Protein AF-A0A1Y3XAS4-F1 (afdb_monomer_lite)

Structure (mmCIF, N/CA/C/O backbone):
data_AF-A0A1Y3XAS4-F1
#
_entry.id   AF-A0A1Y3XAS4-F1
#
loop_
_atom_site.group_PDB
_atom_site.id
_atom_site.type_symbol
_atom_site.label_atom_id
_atom_site.label_alt_id
_atom_site.label_comp_id
_atom_site.label_asym_id
_atom_site.label_entity_id
_atom_site.label_seq_id
_atom_site.pdbx_PDB_ins_code
_atom_site.Cartn_x
_atom_site.Cartn_y
_atom_site.Cartn_z
_atom_site.occupancy
_atom_site.B_iso_or_equiv
_atom_site.auth_seq_id
_atom_site.auth_comp_id
_atom_site.auth_asym_id
_atom_site.auth_atom_id
_atom_site.pdbx_PDB_model_num
ATOM 1 N N . MET A 1 1 ? 5.841 -13.595 8.711 1.00 41.09 1 MET A N 1
ATOM 2 C CA . MET A 1 1 ? 5.255 -12.708 9.741 1.00 41.09 1 MET A CA 1
ATOM 3 C C . MET A 1 1 ? 5.744 -11.306 9.436 1.00 41.09 1 MET A C 1
ATOM 5 O O . MET A 1 1 ? 6.949 -11.095 9.417 1.00 41.09 1 MET 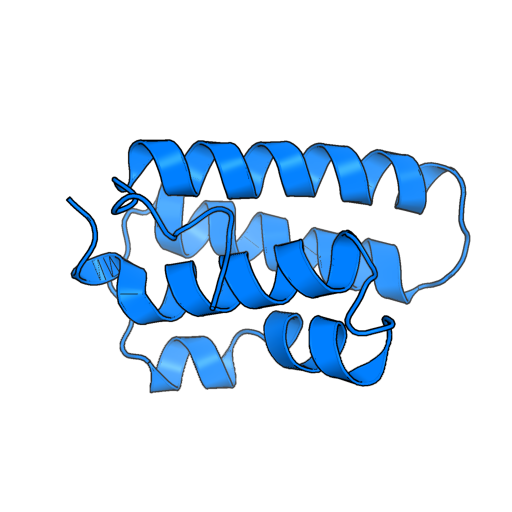A O 1
ATOM 9 N N . TYR A 1 2 ? 4.818 -10.422 9.084 1.00 52.34 2 TYR A N 1
ATOM 10 C CA . TYR A 1 2 ? 5.043 -9.073 8.567 1.00 52.34 2 TYR A CA 1
ATOM 11 C C . TYR A 1 2 ? 5.844 -8.199 9.548 1.00 52.34 2 TYR A C 1
ATOM 13 O O . TYR A 1 2 ? 5.327 -7.793 10.588 1.00 52.34 2 TYR A O 1
ATOM 21 N N . LYS A 1 3 ? 7.135 -7.966 9.262 1.00 56.12 3 LYS A N 1
ATOM 22 C CA . LYS A 1 3 ? 8.090 -7.344 10.204 1.00 56.12 3 LYS A CA 1
ATOM 23 C C . LYS A 1 3 ? 7.781 -5.877 10.505 1.00 56.12 3 LYS A C 1
ATOM 25 O O . LYS A 1 3 ? 8.068 -5.430 11.609 1.00 56.12 3 LYS A O 1
ATOM 30 N N . ARG A 1 4 ? 7.179 -5.123 9.574 1.00 57.78 4 ARG A N 1
ATOM 31 C CA . ARG A 1 4 ? 6.804 -3.715 9.831 1.00 57.78 4 ARG A CA 1
ATOM 32 C C . ARG A 1 4 ? 5.528 -3.592 10.668 1.00 57.78 4 ARG A C 1
ATOM 34 O O . ARG A 1 4 ? 5.256 -2.524 11.206 1.00 57.78 4 ARG A O 1
ATOM 41 N N . PHE A 1 5 ? 4.790 -4.694 10.817 1.00 55.25 5 PHE A N 1
ATOM 42 C CA . PHE A 1 5 ? 3.548 -4.784 11.584 1.00 55.25 5 PHE A CA 1
ATOM 43 C C . PHE A 1 5 ? 3.625 -5.709 12.803 1.00 55.25 5 PHE A C 1
ATOM 45 O O . PHE A 1 5 ? 2.614 -5.928 13.469 1.00 55.25 5 PHE A O 1
ATOM 52 N N . SER A 1 6 ? 4.810 -6.233 13.142 1.00 53.78 6 SER A N 1
ATOM 53 C CA . SER A 1 6 ? 4.991 -7.085 14.325 1.00 53.78 6 SER A CA 1
ATOM 54 C C . SER A 1 6 ? 4.796 -6.338 15.650 1.00 53.78 6 SER A C 1
ATOM 56 O O . SER A 1 6 ? 4.560 -6.969 16.677 1.00 53.78 6 SER A O 1
ATOM 58 N N . GLU A 1 7 ? 4.839 -5.006 15.630 1.00 55.47 7 GLU A N 1
ATOM 59 C CA . GLU A 1 7 ? 4.381 -4.136 16.712 1.00 55.47 7 GLU A CA 1
ATOM 60 C C . GLU A 1 7 ? 3.047 -3.516 16.271 1.00 55.47 7 GLU A C 1
ATOM 62 O O . GLU A 1 7 ? 2.999 -2.851 15.240 1.00 55.47 7 GLU A O 1
ATOM 67 N N . MET A 1 8 ? 1.952 -3.796 16.990 1.00 55.91 8 MET A N 1
ATOM 68 C CA . MET A 1 8 ? 0.574 -3.466 16.578 1.00 55.91 8 MET A CA 1
ATOM 69 C C . MET A 1 8 ? 0.455 -2.066 15.943 1.00 55.91 8 MET A C 1
ATOM 71 O O . MET A 1 8 ? 0.629 -1.065 16.646 1.00 55.91 8 MET A O 1
ATOM 75 N N . PRO A 1 9 ? 0.116 -1.963 14.649 1.00 71.69 9 PRO A N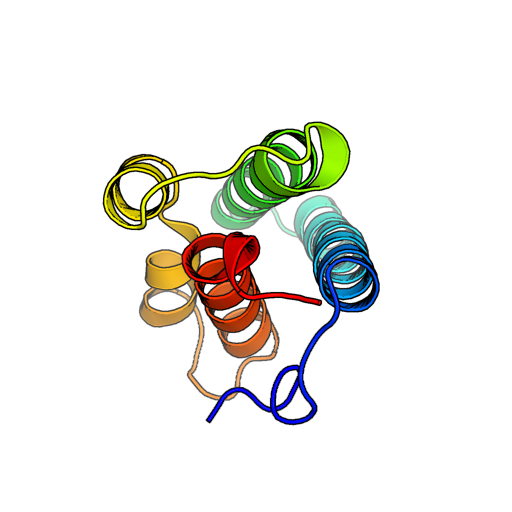 1
ATOM 76 C CA . PRO A 1 9 ? 0.031 -0.673 13.994 1.00 71.69 9 PRO A CA 1
ATOM 77 C C . PRO A 1 9 ? -1.215 0.089 14.439 1.00 71.69 9 PRO A C 1
ATOM 79 O O . PRO A 1 9 ? -2.326 -0.435 14.464 1.00 71.69 9 PRO A O 1
ATOM 82 N N . THR A 1 10 ? -1.033 1.360 14.772 1.00 88.50 10 THR A N 1
ATOM 83 C CA . THR A 1 10 ? -2.149 2.304 14.827 1.00 88.50 10 THR A CA 1
ATOM 84 C C . THR A 1 10 ? -2.517 2.710 13.403 1.00 88.50 10 THR A C 1
ATOM 86 O O . THR A 1 10 ? -1.709 2.584 12.475 1.00 88.50 10 THR A O 1
ATOM 89 N N . LYS A 1 11 ? -3.700 3.293 13.204 1.00 92.31 11 LYS A N 1
ATOM 90 C CA . LYS A 1 11 ? -4.045 3.924 11.917 1.00 92.31 11 LYS A CA 1
ATOM 91 C C . LYS A 1 11 ? -3.006 4.968 11.493 1.00 92.31 11 LYS A C 1
ATOM 93 O O . LYS A 1 11 ? -2.761 5.156 10.301 1.00 92.31 11 LYS A O 1
ATOM 98 N N . PHE A 1 12 ? -2.363 5.617 12.467 1.00 91.19 12 PHE A N 1
ATOM 99 C CA . PHE A 1 12 ? -1.272 6.554 12.228 1.00 91.19 12 PHE A CA 1
ATOM 100 C C . PHE A 1 12 ? -0.025 5.865 11.664 1.00 91.19 12 PHE A C 1
ATOM 102 O O . PHE A 1 12 ? 0.486 6.309 10.637 1.00 91.19 12 PHE A O 1
ATOM 109 N N . THR A 1 13 ? 0.461 4.784 12.284 1.00 90.62 13 THR A N 1
ATOM 110 C CA . THR A 1 13 ? 1.662 4.092 11.782 1.00 90.62 13 THR A CA 1
ATOM 111 C C . THR A 1 13 ? 1.402 3.448 10.425 1.00 90.62 13 THR A C 1
ATOM 113 O O . THR A 1 13 ? 2.240 3.569 9.535 1.00 90.62 13 THR A O 1
ATOM 116 N N . TYR A 1 14 ? 0.211 2.881 10.212 1.00 92.88 14 TYR A N 1
ATOM 117 C CA . TYR A 1 14 ? -0.214 2.401 8.896 1.00 92.88 14 TYR A CA 1
ATOM 118 C C . TYR A 1 14 ? -0.178 3.516 7.836 1.00 92.88 14 TYR A C 1
ATOM 120 O O . TYR A 1 14 ? 0.383 3.334 6.757 1.00 92.88 14 TYR A O 1
ATOM 128 N N . SER A 1 15 ? -0.690 4.710 8.164 1.00 94.50 15 SER A N 1
ATOM 129 C CA . SER A 1 15 ? -0.636 5.874 7.269 1.00 94.50 15 SER A CA 1
ATOM 130 C C . SER A 1 15 ? 0.793 6.257 6.874 1.00 94.50 15 SER A C 1
ATOM 132 O O . SER A 1 15 ? 1.034 6.564 5.706 1.00 94.50 15 SER A O 1
ATOM 134 N N . GLN A 1 16 ? 1.744 6.218 7.815 1.00 93.50 16 GLN A N 1
ATOM 135 C CA . GLN A 1 16 ? 3.152 6.508 7.521 1.00 93.50 16 GLN A CA 1
ATOM 136 C C . GLN A 1 16 ? 3.758 5.452 6.593 1.00 93.50 16 GLN A C 1
ATOM 138 O O . GLN A 1 16 ? 4.336 5.810 5.574 1.00 93.50 16 GLN A O 1
ATOM 143 N N . VAL A 1 17 ? 3.529 4.162 6.859 1.00 93.19 17 VAL A N 1
ATOM 144 C CA . VAL A 1 17 ? 4.028 3.071 6.003 1.00 93.19 17 VAL A CA 1
ATOM 145 C C . VAL A 1 17 ? 3.528 3.209 4.562 1.00 93.19 17 VAL A C 1
ATOM 147 O O . VAL A 1 17 ? 4.309 3.051 3.618 1.00 93.19 17 VAL A O 1
ATOM 150 N N . VAL A 1 18 ? 2.248 3.549 4.371 1.00 96.12 18 VAL A N 1
ATOM 151 C CA . VAL A 1 18 ? 1.686 3.768 3.030 1.00 96.12 18 VAL A CA 1
ATOM 152 C C . VAL A 1 18 ? 2.322 4.991 2.358 1.00 96.12 18 VAL A C 1
ATOM 154 O O . VAL A 1 18 ? 2.719 4.898 1.199 1.00 96.12 18 VAL A O 1
ATOM 157 N N . LYS A 1 19 ? 2.489 6.118 3.065 1.00 96.81 19 LYS A N 1
ATOM 158 C CA . LYS A 1 19 ? 3.145 7.329 2.523 1.00 96.81 19 LYS A CA 1
ATOM 159 C C . LYS A 1 19 ? 4.600 7.095 2.128 1.00 96.81 19 LYS A C 1
ATOM 161 O O . LYS A 1 19 ? 5.017 7.508 1.044 1.00 96.81 19 LYS A O 1
ATOM 166 N N . ASP A 1 20 ? 5.353 6.425 2.990 1.00 96.12 20 ASP A N 1
ATOM 167 C CA . ASP A 1 20 ? 6.757 6.110 2.747 1.00 96.12 20 ASP A CA 1
ATOM 168 C C . ASP A 1 20 ? 6.883 5.199 1.526 1.00 96.12 20 ASP A C 1
ATOM 170 O O . ASP A 1 20 ? 7.742 5.404 0.672 1.00 96.12 20 ASP A O 1
ATOM 174 N N . THR A 1 21 ? 5.976 4.230 1.390 1.00 96.44 21 THR A N 1
ATOM 175 C CA . THR A 1 21 ? 5.954 3.325 0.236 1.00 96.44 21 THR A CA 1
ATOM 176 C C . THR A 1 21 ? 5.528 4.036 -1.049 1.00 96.44 21 THR A C 1
ATOM 178 O O . THR A 1 21 ? 6.117 3.781 -2.093 1.00 96.44 21 THR A O 1
ATOM 181 N N . ILE A 1 22 ? 4.580 4.980 -0.997 1.00 98.31 22 ILE A N 1
ATOM 182 C CA . ILE A 1 22 ? 4.244 5.839 -2.148 1.00 98.31 22 ILE A CA 1
ATOM 183 C C . ILE A 1 22 ? 5.478 6.606 -2.625 1.00 98.31 22 ILE A C 1
ATOM 185 O O . ILE A 1 22 ? 5.717 6.682 -3.828 1.00 98.31 22 ILE A O 1
ATOM 189 N N . THR A 1 23 ? 6.251 7.173 -1.698 1.00 97.69 23 THR A N 1
ATOM 190 C CA . THR A 1 23 ? 7.468 7.927 -2.029 1.00 97.69 23 THR A CA 1
ATOM 191 C C . THR A 1 23 ? 8.509 7.013 -2.668 1.00 97.69 23 THR A C 1
ATOM 193 O O . THR A 1 23 ? 8.975 7.303 -3.765 1.00 97.69 23 THR A O 1
ATOM 196 N N . TYR A 1 24 ? 8.772 5.863 -2.046 1.00 95.88 24 TYR A N 1
ATOM 197 C CA . TYR A 1 24 ? 9.706 4.858 -2.551 1.00 95.88 24 TYR A CA 1
ATOM 198 C C . TYR A 1 24 ? 9.343 4.368 -3.963 1.00 95.88 24 TYR A C 1
ATOM 200 O O . TYR A 1 24 ? 10.171 4.381 -4.869 1.00 95.88 24 TYR A O 1
ATOM 208 N N . VAL A 1 25 ? 8.083 3.976 -4.187 1.00 97.00 25 VAL A N 1
ATOM 209 C CA . VAL A 1 25 ? 7.634 3.477 -5.499 1.00 97.00 25 VAL A CA 1
ATOM 210 C C . VAL A 1 25 ? 7.640 4.587 -6.544 1.00 97.00 25 VAL A C 1
ATOM 212 O O . VAL A 1 25 ? 7.917 4.319 -7.710 1.00 97.00 25 VAL A O 1
ATOM 215 N N . LYS A 1 26 ? 7.366 5.836 -6.153 1.00 97.50 26 LYS A N 1
ATOM 216 C CA . LYS A 1 26 ? 7.457 6.976 -7.067 1.00 97.50 26 LYS A CA 1
ATOM 217 C C . LYS A 1 26 ? 8.889 7.180 -7.565 1.00 97.50 26 LYS A C 1
ATOM 219 O O . LYS A 1 26 ? 9.072 7.325 -8.764 1.00 97.50 26 LYS A O 1
ATOM 224 N N . GLU A 1 27 ? 9.884 7.144 -6.682 1.00 96.38 27 GLU A N 1
ATOM 225 C CA . GLU A 1 27 ? 11.295 7.292 -7.071 1.00 96.38 27 GLU A CA 1
ATOM 226 C C . GLU A 1 27 ? 11.739 6.199 -8.057 1.00 96.38 27 GLU A C 1
ATOM 228 O O . GLU A 1 27 ? 12.435 6.480 -9.036 1.00 96.38 27 GLU A O 1
ATOM 233 N N . ILE A 1 28 ? 11.278 4.961 -7.852 1.00 95.56 28 ILE A N 1
ATOM 234 C CA . ILE A 1 28 ? 11.529 3.865 -8.796 1.00 95.56 28 ILE A CA 1
ATOM 235 C C . ILE A 1 28 ? 10.792 4.108 -10.113 1.00 95.56 28 ILE A C 1
ATOM 237 O O . ILE A 1 28 ? 11.399 4.024 -11.174 1.00 95.56 28 ILE A O 1
ATOM 241 N N . SER A 1 29 ? 9.506 4.457 -10.060 1.00 95.50 29 SER A N 1
ATOM 242 C CA . SER A 1 29 ? 8.693 4.716 -11.252 1.00 95.50 29 SER A CA 1
ATOM 243 C C . SER A 1 29 ? 9.216 5.881 -12.096 1.00 95.50 29 SER A C 1
ATOM 245 O O . SER A 1 29 ? 8.991 5.886 -13.300 1.00 95.50 29 SER A O 1
ATOM 247 N N . ASP A 1 30 ? 9.877 6.868 -11.488 1.00 94.19 30 ASP A N 1
ATOM 248 C CA . ASP A 1 30 ? 10.464 8.013 -12.193 1.00 94.19 30 ASP A CA 1
ATOM 249 C C . ASP A 1 30 ? 11.761 7.630 -12.944 1.00 94.19 30 ASP A C 1
ATOM 251 O O . ASP A 1 30 ? 12.218 8.375 -13.812 1.00 94.19 30 ASP A O 1
ATOM 255 N N . SER A 1 31 ? 12.367 6.482 -12.617 1.00 93.94 31 SER A N 1
ATOM 256 C CA . SER A 1 31 ? 13.644 6.008 -13.176 1.00 93.94 31 SER A CA 1
ATOM 257 C C . SER A 1 31 ? 13.566 4.642 -13.872 1.00 93.94 31 SER A C 1
ATOM 259 O O . SER A 1 31 ? 14.572 4.169 -14.405 1.00 93.94 31 SER A O 1
ATOM 261 N N . ASN A 1 32 ? 12.387 4.018 -13.892 1.00 92.12 32 ASN A N 1
ATOM 262 C CA . ASN A 1 32 ? 12.136 2.702 -14.464 1.00 92.12 32 ASN A CA 1
ATOM 263 C C . ASN A 1 32 ? 10.853 2.723 -15.311 1.00 92.12 32 ASN A C 1
ATOM 265 O O . ASN A 1 32 ? 9.783 3.067 -14.813 1.00 92.12 32 ASN A O 1
ATOM 269 N N . ASP A 1 33 ? 10.970 2.313 -16.576 1.00 92.81 33 ASP A N 1
ATOM 270 C CA . ASP A 1 33 ? 9.871 2.314 -17.549 1.00 92.81 33 ASP A CA 1
ATOM 271 C C . ASP A 1 33 ? 8.926 1.100 -17.427 1.00 92.81 33 ASP A C 1
ATOM 273 O O . ASP A 1 33 ? 7.986 0.970 -18.217 1.00 92.81 33 ASP A O 1
ATOM 277 N N . ASP A 1 34 ? 9.147 0.191 -16.469 1.00 95.38 34 ASP A N 1
ATOM 278 C CA . ASP A 1 34 ? 8.244 -0.938 -16.248 1.00 95.38 34 ASP A CA 1
ATOM 279 C C . ASP A 1 34 ? 6.855 -0.431 -15.797 1.00 95.38 34 ASP A C 1
ATOM 281 O O . ASP A 1 34 ? 6.730 0.211 -14.743 1.00 95.38 34 ASP A O 1
ATOM 285 N N . PRO A 1 35 ? 5.781 -0.726 -16.559 1.00 94.75 35 PRO A N 1
ATOM 286 C CA . PRO A 1 35 ? 4.431 -0.252 -16.261 1.00 94.75 35 PRO A CA 1
ATOM 287 C C . PRO A 1 35 ? 3.876 -0.765 -14.925 1.00 94.75 35 PRO A C 1
ATOM 289 O O . PRO A 1 35 ? 2.874 -0.225 -14.440 1.00 94.75 35 PRO A O 1
ATOM 292 N N . ILE A 1 36 ? 4.508 -1.767 -14.303 1.00 95.88 36 ILE A N 1
ATOM 293 C CA . ILE A 1 36 ? 4.106 -2.253 -12.986 1.00 95.88 36 ILE A CA 1
ATOM 294 C C . ILE A 1 36 ? 4.231 -1.166 -11.910 1.00 95.88 36 ILE A C 1
ATOM 296 O O . ILE A 1 36 ? 3.354 -1.069 -11.052 1.00 95.88 36 ILE A O 1
ATOM 300 N N . TYR A 1 37 ? 5.248 -0.296 -11.965 1.00 96.75 37 TYR A N 1
ATOM 301 C CA . TYR A 1 37 ? 5.471 0.711 -10.921 1.00 96.75 37 TYR A CA 1
ATOM 302 C C . TYR A 1 37 ? 4.419 1.829 -10.929 1.00 96.75 37 TYR A C 1
ATOM 304 O O . TYR A 1 37 ? 3.847 2.092 -9.865 1.00 96.75 37 TYR A O 1
ATOM 312 N N . PRO A 1 38 ? 4.055 2.438 -12.078 1.00 97.12 38 PRO A N 1
ATOM 313 C CA . PRO A 1 38 ? 2.907 3.340 -12.146 1.00 97.12 38 PRO A CA 1
ATOM 314 C C . PRO A 1 38 ? 1.601 2.693 -11.666 1.00 97.12 38 PRO A C 1
ATOM 316 O O . PRO A 1 38 ? 0.787 3.347 -11.010 1.00 97.12 38 PRO A O 1
ATOM 319 N N . TYR A 1 39 ? 1.394 1.408 -11.967 1.00 97.31 39 TYR A N 1
ATOM 320 C CA . TYR A 1 39 ? 0.200 0.678 -11.547 1.00 97.31 39 TYR A CA 1
ATOM 321 C C . TYR A 1 39 ? 0.157 0.455 -10.026 1.00 97.31 39 TYR A C 1
ATOM 323 O O . TYR A 1 39 ? -0.852 0.779 -9.393 1.00 97.31 39 TYR A O 1
ATOM 331 N N . ILE A 1 40 ? 1.264 0.012 -9.419 1.00 98.06 40 ILE A N 1
ATOM 332 C CA . ILE A 1 40 ? 1.418 -0.086 -7.958 1.00 98.06 40 ILE A CA 1
ATOM 333 C C . ILE A 1 40 ? 1.190 1.284 -7.309 1.00 98.06 40 ILE A C 1
ATOM 335 O O . ILE A 1 40 ? 0.423 1.404 -6.352 1.00 98.06 40 ILE A O 1
ATOM 339 N N . LEU A 1 41 ? 1.813 2.338 -7.847 1.00 97.88 41 LEU A N 1
ATOM 340 C CA . LEU A 1 41 ? 1.697 3.697 -7.323 1.00 97.88 41 LEU A CA 1
ATOM 341 C C . LEU A 1 41 ? 0.244 4.192 -7.318 1.00 97.88 41 LEU A C 1
ATOM 343 O O . LEU A 1 41 ? -0.169 4.875 -6.378 1.00 97.88 41 LEU A O 1
ATOM 347 N N . ASN A 1 42 ? -0.539 3.848 -8.341 1.00 98.06 42 ASN A N 1
ATOM 348 C CA . ASN A 1 42 ? -1.957 4.190 -8.402 1.00 98.06 42 ASN A CA 1
ATOM 349 C C . ASN A 1 42 ? -2.771 3.463 -7.324 1.00 98.06 42 ASN A C 1
ATOM 351 O O . ASN A 1 42 ? -3.562 4.116 -6.642 1.00 98.06 42 ASN A O 1
ATOM 355 N N . GLN A 1 43 ? -2.541 2.164 -7.109 1.00 98.25 43 GLN A N 1
ATOM 356 C CA . GLN A 1 43 ? -3.219 1.423 -6.038 1.00 98.25 43 GLN A CA 1
ATOM 357 C C . GLN A 1 43 ? -2.860 1.967 -4.651 1.00 98.25 43 GLN A C 1
ATOM 359 O O . GLN A 1 43 ? -3.745 2.191 -3.831 1.00 98.25 43 GLN A O 1
ATOM 364 N N . LEU A 1 44 ? -1.582 2.273 -4.403 1.00 98.38 44 LEU A N 1
ATOM 365 C CA . LEU A 1 44 ? -1.138 2.862 -3.136 1.00 98.38 44 LEU A CA 1
ATOM 366 C C . LEU A 1 44 ? -1.815 4.210 -2.849 1.00 98.38 44 LEU A C 1
ATOM 368 O O . LEU A 1 44 ? -2.253 4.463 -1.726 1.00 98.38 44 LEU A O 1
ATOM 372 N N . LYS A 1 45 ? -1.920 5.080 -3.862 1.00 98.38 45 LYS A N 1
ATOM 373 C CA . LYS A 1 45 ? -2.605 6.377 -3.739 1.00 98.38 45 LYS A CA 1
ATOM 374 C C . LYS A 1 45 ? -4.096 6.212 -3.467 1.00 98.38 45 LYS A C 1
ATOM 376 O O . LYS A 1 45 ? -4.651 6.989 -2.691 1.00 98.38 45 LYS A O 1
ATOM 381 N N . ASP A 1 46 ? -4.734 5.228 -4.092 1.00 98.12 46 ASP A N 1
ATOM 382 C CA . ASP A 1 46 ? -6.151 4.949 -3.875 1.00 98.12 46 ASP A CA 1
ATOM 383 C C . ASP A 1 46 ? -6.397 4.407 -2.459 1.00 98.12 46 ASP A C 1
ATOM 385 O O . ASP A 1 46 ? -7.213 4.978 -1.743 1.00 98.12 46 ASP A O 1
ATOM 389 N N . ILE A 1 47 ? -5.592 3.449 -1.978 1.00 97.44 47 ILE A N 1
ATOM 390 C CA . ILE A 1 47 ? -5.621 2.985 -0.576 1.00 97.44 47 ILE A CA 1
ATOM 391 C C . ILE A 1 47 ? -5.451 4.164 0.388 1.00 97.44 47 ILE A C 1
ATOM 393 O O . ILE A 1 47 ? -6.212 4.319 1.347 1.00 97.44 47 ILE A O 1
ATOM 397 N N . TYR A 1 48 ? -4.472 5.031 0.128 1.00 97.69 48 TYR A N 1
ATOM 398 C CA . TYR A 1 48 ? -4.226 6.204 0.959 1.00 97.69 48 TYR A CA 1
ATOM 399 C C . TYR A 1 48 ? -5.420 7.169 0.999 1.00 97.69 48 TYR A C 1
ATOM 401 O O . TYR A 1 48 ? -5.732 7.745 2.045 1.00 97.69 48 TYR A O 1
ATOM 409 N N . ARG A 1 49 ? -6.115 7.359 -0.123 1.00 97.62 49 ARG A N 1
ATOM 410 C CA . ARG A 1 49 ? -7.300 8.219 -0.173 1.00 97.62 49 ARG A CA 1
ATOM 411 C C . ARG A 1 49 ? -8.495 7.559 0.514 1.00 97.62 49 ARG A C 1
ATOM 413 O O . ARG A 1 49 ? -9.140 8.174 1.353 1.00 97.62 49 ARG A O 1
ATOM 420 N N . GLU A 1 50 ? -8.777 6.315 0.178 1.00 96.44 50 GLU A N 1
ATOM 421 C CA . GLU A 1 50 ? -10.070 5.685 0.441 1.00 96.44 50 GLU A CA 1
ATOM 422 C C . GLU A 1 50 ? -10.105 5.033 1.814 1.00 96.44 50 GLU A C 1
ATOM 424 O O . GLU A 1 50 ? -11.006 5.288 2.606 1.00 96.44 50 GLU A O 1
ATOM 429 N N . VAL A 1 51 ? -9.068 4.269 2.142 1.00 95.38 51 VAL A N 1
ATOM 430 C CA . VAL A 1 51 ? -8.982 3.589 3.432 1.00 95.38 51 VAL A CA 1
ATOM 431 C C . VAL A 1 51 ? -8.544 4.584 4.504 1.00 95.38 51 VAL A C 1
ATOM 433 O O . VAL A 1 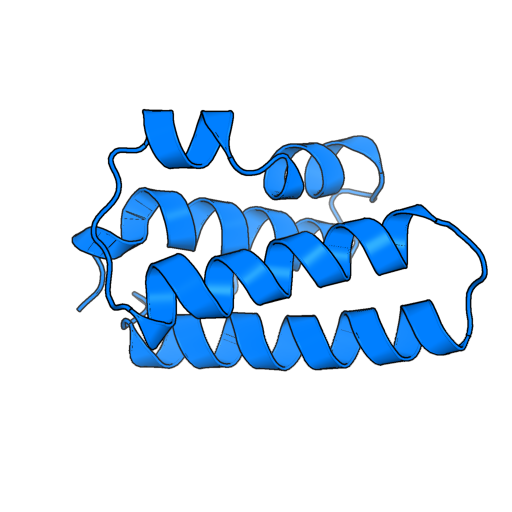51 ? -9.180 4.704 5.547 1.00 95.3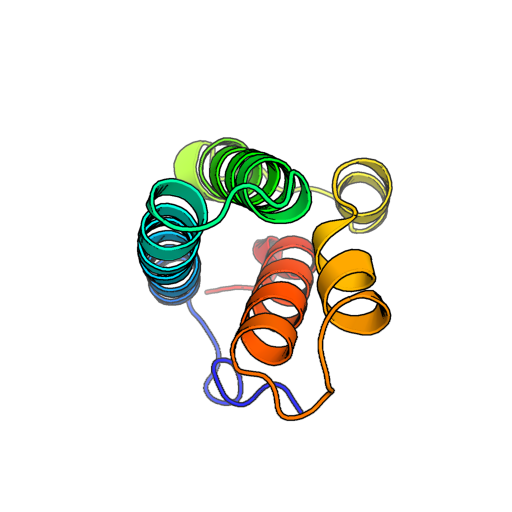8 51 VAL A O 1
ATOM 436 N N . ILE A 1 52 ? -7.479 5.349 4.237 1.00 95.19 52 ILE A N 1
ATOM 437 C CA . ILE A 1 52 ? -6.848 6.196 5.258 1.00 95.19 52 ILE A CA 1
ATOM 438 C C . ILE A 1 52 ? -7.492 7.583 5.341 1.00 95.19 52 ILE A C 1
ATOM 440 O O . ILE A 1 52 ? -7.967 7.972 6.405 1.00 95.19 52 ILE A O 1
ATOM 444 N N . THR A 1 53 ? -7.495 8.354 4.250 1.00 95.81 53 THR A N 1
ATOM 445 C CA . THR A 1 53 ? -7.926 9.766 4.289 1.00 95.81 53 THR A CA 1
ATOM 446 C C . THR A 1 53 ? -9.428 9.890 4.532 1.00 95.81 53 THR A C 1
ATOM 448 O O . THR A 1 53 ? -9.847 10.685 5.371 1.00 95.81 53 THR A O 1
ATOM 451 N N . ASN A 1 54 ? -10.236 9.067 3.860 1.00 94.94 54 ASN A N 1
ATOM 452 C CA . ASN A 1 54 ? -11.679 9.014 4.090 1.00 94.94 54 ASN A CA 1
ATOM 453 C C . ASN A 1 54 ? -12.043 8.217 5.354 1.00 94.94 54 ASN A C 1
ATOM 455 O O . ASN A 1 54 ? -13.218 8.177 5.715 1.00 94.94 54 ASN A O 1
ATOM 459 N N . ASN A 1 55 ? -11.065 7.567 6.006 1.00 91.69 55 ASN A N 1
ATOM 460 C CA . ASN A 1 55 ? -11.258 6.682 7.159 1.00 91.69 55 ASN A CA 1
ATOM 461 C C . ASN A 1 55 ? -12.415 5.688 6.930 1.00 91.69 55 ASN A C 1
ATOM 463 O O . ASN A 1 55 ? -13.243 5.457 7.815 1.00 91.69 55 ASN A O 1
ATOM 467 N N . SER A 1 56 ? -12.510 5.15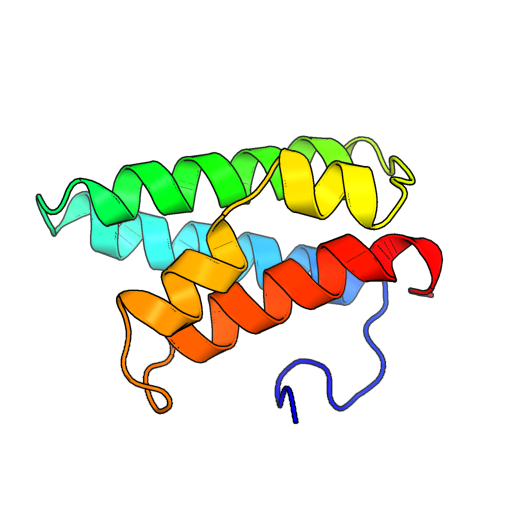9 5.707 1.00 90.88 56 SER A N 1
ATOM 468 C CA . SER A 1 56 ? -13.606 4.279 5.314 1.00 90.88 56 SER A CA 1
ATOM 469 C C . SER A 1 56 ? -13.325 2.863 5.795 1.00 90.88 56 SER A C 1
ATOM 471 O O . SER A 1 56 ? -12.224 2.335 5.639 1.00 90.88 56 SER A O 1
ATOM 473 N N . ILE A 1 57 ? -14.332 2.260 6.422 1.00 89.75 57 ILE A N 1
ATOM 474 C CA . ILE A 1 57 ? -14.293 0.857 6.819 1.00 89.75 57 ILE A CA 1
ATOM 475 C C . ILE A 1 57 ? -14.813 0.047 5.640 1.00 89.75 57 ILE A C 1
ATOM 477 O O . ILE A 1 57 ? -15.929 0.275 5.178 1.00 89.75 57 ILE A O 1
ATOM 481 N N . HIS A 1 58 ? -13.985 -0.878 5.178 1.00 91.56 58 HIS A N 1
ATOM 482 C CA . HIS A 1 58 ? -14.292 -1.812 4.108 1.00 91.56 58 HIS A CA 1
ATOM 483 C C . HIS A 1 58 ? -14.338 -3.220 4.688 1.00 91.56 58 HIS A C 1
ATOM 485 O O . HIS A 1 58 ? -13.588 -3.524 5.624 1.00 91.56 58 HIS A O 1
ATOM 491 N N . GLU A 1 59 ? -15.211 -4.067 4.151 1.00 94.12 59 GLU A N 1
ATOM 492 C CA . GLU A 1 59 ? -15.105 -5.491 4.436 1.00 94.12 59 GLU A CA 1
ATOM 493 C C . GLU A 1 59 ? -13.929 -6.085 3.645 1.00 94.12 59 GLU A C 1
ATOM 495 O O . GLU A 1 59 ? -13.527 -5.522 2.620 1.00 94.12 59 GLU A O 1
ATOM 500 N N . PRO A 1 60 ? -13.322 -7.187 4.120 1.00 93.62 60 PRO A N 1
ATOM 501 C CA . PRO A 1 60 ? -12.200 -7.816 3.432 1.00 93.62 60 PRO A CA 1
ATOM 502 C C . PRO A 1 60 ? -12.472 -8.063 1.945 1.00 93.62 60 PRO A C 1
ATOM 504 O O . PRO A 1 60 ? -11.607 -7.786 1.120 1.00 93.62 60 PRO A O 1
ATOM 507 N N . GLU A 1 61 ? -13.679 -8.513 1.597 1.00 94.94 61 GLU A N 1
ATOM 508 C CA . GLU A 1 61 ? -14.122 -8.764 0.222 1.00 94.94 61 GLU A CA 1
ATOM 509 C C . GLU A 1 61 ? -14.005 -7.518 -0.666 1.00 94.94 61 GLU A C 1
ATOM 511 O O . GLU A 1 61 ? -13.485 -7.613 -1.775 1.00 94.94 61 GLU A O 1
ATOM 516 N N . ASP A 1 62 ? -14.369 -6.336 -0.157 1.00 95.00 62 ASP A N 1
ATOM 517 C CA . ASP A 1 62 ? -14.239 -5.077 -0.902 1.00 95.00 62 ASP A CA 1
ATOM 518 C C . ASP A 1 62 ? -12.767 -4.744 -1.193 1.00 95.00 62 ASP A C 1
ATOM 520 O O . ASP A 1 62 ? -12.433 -4.189 -2.241 1.00 95.00 62 ASP A O 1
ATOM 524 N N . ILE A 1 63 ? -11.871 -5.057 -0.252 1.00 96.62 63 ILE A N 1
ATOM 525 C CA . ILE A 1 63 ? -10.428 -4.838 -0.405 1.00 96.62 63 ILE A CA 1
ATOM 526 C C . ILE A 1 63 ? -9.841 -5.838 -1.408 1.00 96.62 63 ILE A C 1
ATOM 528 O O . ILE A 1 63 ? -9.041 -5.430 -2.251 1.00 96.62 63 ILE A O 1
ATOM 532 N N . TYR A 1 64 ? -10.254 -7.110 -1.348 1.00 94.62 64 TYR A N 1
ATOM 533 C CA . TYR A 1 64 ? -9.852 -8.146 -2.306 1.00 94.62 64 TYR A CA 1
ATOM 534 C C . TYR A 1 64 ? -10.295 -7.813 -3.736 1.00 94.62 64 TYR A C 1
ATOM 536 O O . TYR A 1 64 ? -9.515 -8.004 -4.664 1.00 94.62 64 TYR A O 1
ATOM 544 N N . ASP A 1 65 ? -11.509 -7.287 -3.916 1.00 95.38 65 ASP A N 1
ATOM 545 C CA . ASP A 1 65 ? -12.041 -6.932 -5.237 1.00 95.38 65 ASP A CA 1
ATOM 546 C C . ASP A 1 65 ? -11.413 -5.651 -5.807 1.00 95.38 65 ASP A C 1
ATOM 548 O O . ASP A 1 65 ? -11.327 -5.475 -7.025 1.00 95.38 65 ASP A O 1
ATOM 552 N N . ARG A 1 66 ? -10.986 -4.727 -4.936 1.00 95.56 66 ARG A N 1
ATOM 553 C CA . ARG A 1 66 ? -10.478 -3.410 -5.343 1.00 95.56 66 ARG A CA 1
ATOM 554 C C . ARG A 1 66 ? -8.976 -3.384 -5.607 1.00 95.56 66 ARG A C 1
ATOM 556 O O . ARG A 1 66 ? -8.530 -2.562 -6.412 1.00 95.56 66 ARG A O 1
ATOM 563 N N . TYR A 1 67 ? -8.196 -4.219 -4.921 1.00 97.19 67 TYR A N 1
ATOM 564 C CA . TYR A 1 67 ? -6.739 -4.116 -4.935 1.00 97.19 67 TYR A CA 1
ATOM 565 C C . TYR A 1 67 ? -6.047 -5.450 -5.201 1.00 97.19 67 TYR A C 1
ATOM 567 O O . TYR A 1 67 ? -6.143 -6.399 -4.429 1.00 97.19 67 TYR A O 1
ATOM 575 N N . ASP A 1 68 ? -5.199 -5.448 -6.224 1.00 95.69 68 ASP A N 1
ATOM 576 C CA . ASP A 1 68 ? -4.302 -6.557 -6.551 1.00 95.69 68 ASP A CA 1
ATOM 577 C C . ASP A 1 68 ? -2.927 -6.425 -5.874 1.00 95.69 68 ASP A C 1
ATOM 579 O O . ASP A 1 68 ? -2.052 -7.265 -6.072 1.00 95.69 68 ASP A O 1
ATOM 583 N N . ILE A 1 69 ? -2.693 -5.367 -5.090 1.00 95.25 69 ILE A N 1
ATOM 584 C CA . ILE A 1 69 ? -1.359 -4.986 -4.604 1.00 95.25 69 ILE A CA 1
ATOM 585 C C . ILE A 1 69 ? -0.637 -6.099 -3.824 1.00 95.25 69 ILE A C 1
ATOM 587 O O . ILE A 1 69 ? 0.560 -6.303 -4.022 1.00 95.25 69 ILE A O 1
ATOM 591 N N . GLY A 1 70 ? -1.360 -6.884 -3.019 1.00 92.88 70 GLY A N 1
ATOM 592 C CA . GLY A 1 70 ? -0.790 -8.050 -2.337 1.00 92.88 70 GLY A CA 1
ATOM 593 C C . GLY A 1 70 ? -0.394 -9.163 -3.312 1.00 92.88 70 GLY A C 1
ATOM 594 O O . GLY A 1 70 ? 0.688 -9.737 -3.203 1.00 92.88 70 GLY A O 1
ATOM 595 N N . ALA A 1 71 ? -1.226 -9.431 -4.324 1.00 95.06 71 ALA A N 1
ATOM 596 C CA . ALA A 1 71 ? -0.921 -10.414 -5.362 1.00 95.06 71 ALA A CA 1
ATOM 597 C C . ALA A 1 71 ? 0.262 -9.975 -6.239 1.00 95.06 71 ALA A C 1
ATOM 599 O O . ALA A 1 71 ? 1.066 -10.816 -6.641 1.00 95.06 71 ALA A O 1
ATOM 600 N N . ILE A 1 72 ? 0.398 -8.673 -6.505 1.00 95.81 72 ILE A N 1
ATOM 601 C CA . ILE A 1 72 ? 1.559 -8.106 -7.196 1.00 95.81 72 ILE A CA 1
ATOM 602 C C . ILE A 1 72 ? 2.826 -8.348 -6.377 1.00 95.81 72 ILE A C 1
ATOM 604 O O . ILE A 1 72 ? 3.791 -8.880 -6.922 1.00 95.81 72 ILE A O 1
ATOM 608 N N . GLY A 1 73 ? 2.796 -8.037 -5.075 1.00 94.50 73 GLY A N 1
ATOM 609 C CA . GLY A 1 73 ? 3.903 -8.295 -4.150 1.00 94.50 73 GLY A CA 1
ATOM 610 C C . GLY A 1 73 ? 4.417 -9.732 -4.235 1.00 94.50 73 GLY A C 1
ATOM 611 O O . GLY A 1 73 ? 5.612 -9.956 -4.389 1.00 94.50 73 GLY A O 1
ATOM 612 N N . VAL A 1 74 ? 3.506 -10.708 -4.224 1.00 94.75 74 VAL A N 1
ATOM 613 C CA . VAL A 1 74 ? 3.851 -12.139 -4.277 1.00 94.75 74 VAL A CA 1
ATOM 614 C C . VAL A 1 74 ? 4.327 -12.603 -5.658 1.00 94.75 74 VAL A C 1
ATOM 616 O O . VAL A 1 74 ? 5.167 -13.493 -5.742 1.00 94.75 74 VAL A O 1
ATOM 619 N N . ARG A 1 75 ? 3.767 -12.070 -6.749 1.00 95.12 75 ARG A N 1
ATOM 620 C CA . ARG A 1 75 ? 4.016 -12.598 -8.105 1.00 95.12 75 ARG A CA 1
ATOM 621 C C . ARG A 1 75 ? 5.180 -11.934 -8.832 1.00 95.12 75 ARG A C 1
ATOM 623 O O . ARG A 1 75 ? 5.765 -12.575 -9.699 1.00 95.12 75 ARG A O 1
ATOM 630 N N . TYR A 1 76 ? 5.459 -10.667 -8.538 1.00 94.75 76 TYR A N 1
ATOM 631 C CA . TYR A 1 76 ? 6.419 -9.856 -9.296 1.00 94.75 76 TYR A CA 1
ATOM 632 C C . TYR A 1 76 ? 7.736 -9.614 -8.559 1.00 94.75 76 TYR A C 1
ATOM 634 O O . TYR A 1 76 ? 8.712 -9.231 -9.198 1.00 94.75 76 TYR A O 1
ATOM 642 N N . PHE A 1 77 ? 7.783 -9.847 -7.247 1.00 95.06 77 PHE A N 1
ATOM 643 C CA . PHE A 1 77 ? 8.954 -9.572 -6.421 1.00 95.06 77 PHE A CA 1
ATOM 644 C C . PHE A 1 77 ? 9.371 -10.821 -5.643 1.00 95.06 77 PHE A C 1
ATOM 646 O O . PHE A 1 77 ? 8.525 -11.627 -5.249 1.00 95.06 77 PHE A O 1
ATOM 653 N N . ASP A 1 78 ? 10.681 -10.979 -5.437 1.00 94.12 78 ASP A N 1
ATOM 654 C CA . ASP A 1 78 ? 11.234 -12.045 -4.596 1.00 94.12 78 ASP A CA 1
ATOM 655 C C . ASP A 1 78 ? 10.741 -11.892 -3.151 1.00 94.12 78 ASP A C 1
ATOM 657 O O . ASP A 1 78 ? 10.535 -10.777 -2.680 1.00 94.12 78 ASP A O 1
ATOM 661 N N . GLU A 1 79 ? 10.579 -12.993 -2.420 1.00 88.00 79 GLU A N 1
ATOM 662 C CA . GLU A 1 79 ? 10.117 -12.960 -1.024 1.00 88.00 79 GLU A CA 1
ATOM 663 C C . GLU A 1 79 ? 11.033 -12.147 -0.090 1.00 88.00 79 GLU A C 1
ATOM 665 O O . GLU A 1 79 ? 10.581 -11.656 0.945 1.00 88.00 79 GLU A O 1
ATOM 670 N N . ASN A 1 80 ? 12.309 -11.987 -0.457 1.00 89.25 80 ASN A N 1
ATOM 671 C CA . ASN A 1 80 ? 13.289 -11.189 0.277 1.00 89.25 80 ASN A CA 1
ATOM 672 C C . ASN A 1 80 ? 13.380 -9.737 -0.225 1.00 89.25 80 ASN A C 1
ATOM 674 O O . ASN A 1 80 ? 14.183 -8.962 0.300 1.00 89.25 80 ASN A O 1
ATOM 678 N N . ASP A 1 81 ? 12.603 -9.367 -1.246 1.00 92.00 81 ASP A N 1
ATOM 6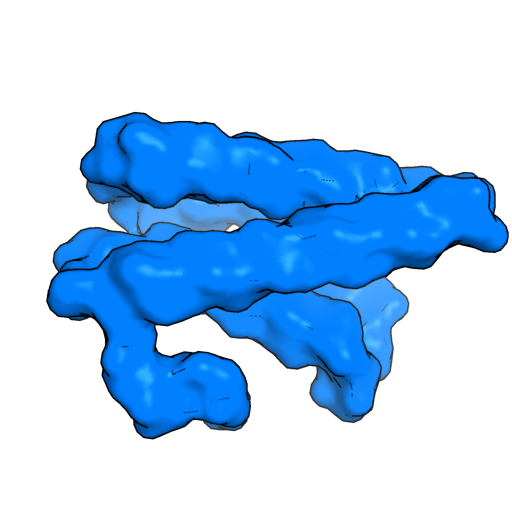79 C CA . ASP A 1 81 ? 12.572 -8.019 -1.805 1.00 92.00 81 ASP A CA 1
ATOM 680 C C . ASP A 1 81 ? 11.807 -7.062 -0.879 1.00 92.00 81 ASP A C 1
ATOM 682 O O . ASP A 1 81 ? 10.732 -7.369 -0.352 1.00 92.00 81 ASP A O 1
ATOM 686 N N . GLU A 1 82 ? 12.337 -5.852 -0.706 1.00 91.50 82 GLU A N 1
ATOM 687 C CA . GLU A 1 82 ? 11.681 -4.818 0.093 1.00 91.50 82 GLU A CA 1
ATOM 688 C C . GLU A 1 82 ? 10.279 -4.482 -0.444 1.00 91.50 82 GLU A C 1
ATOM 690 O O . GLU A 1 82 ? 9.368 -4.172 0.331 1.00 91.50 82 GLU A O 1
ATOM 695 N N . MET A 1 83 ? 10.084 -4.558 -1.759 1.00 94.31 83 MET A N 1
ATOM 696 C CA . MET A 1 83 ? 8.804 -4.309 -2.396 1.00 94.31 83 MET A CA 1
ATOM 697 C C . MET A 1 83 ? 7.805 -5.432 -2.135 1.00 94.31 83 MET A C 1
ATOM 699 O O . MET A 1 83 ? 6.644 -5.146 -1.851 1.00 94.31 83 MET A O 1
ATOM 703 N N . HIS A 1 84 ? 8.248 -6.690 -2.101 1.00 94.75 84 HIS A N 1
ATOM 704 C CA . HIS A 1 84 ? 7.395 -7.795 -1.664 1.00 94.75 84 HIS A CA 1
ATOM 705 C C . HIS A 1 84 ? 6.854 -7.551 -0.252 1.00 94.75 84 HIS A C 1
ATOM 707 O O . HIS A 1 84 ? 5.638 -7.594 -0.036 1.00 94.75 84 HIS A O 1
ATOM 713 N N . GLU A 1 85 ? 7.746 -7.254 0.701 1.00 92.56 85 GLU A N 1
ATOM 714 C CA . GLU A 1 85 ? 7.355 -7.012 2.091 1.00 92.56 85 GLU A CA 1
ATOM 715 C C . GLU A 1 85 ? 6.367 -5.841 2.184 1.00 92.56 85 GLU A C 1
ATOM 717 O O . GLU A 1 85 ? 5.285 -6.004 2.743 1.00 92.56 85 GLU A O 1
ATOM 722 N N . ARG A 1 86 ? 6.685 -4.687 1.580 1.00 94.31 86 ARG A N 1
ATOM 723 C CA . ARG A 1 86 ? 5.852 -3.472 1.643 1.00 94.31 86 ARG A CA 1
ATOM 724 C C . ARG A 1 86 ? 4.453 -3.665 1.069 1.00 94.31 86 ARG A C 1
ATOM 726 O O . ARG A 1 86 ? 3.486 -3.194 1.665 1.00 94.31 86 ARG A O 1
ATOM 733 N N . LEU A 1 87 ? 4.331 -4.306 -0.091 1.00 96.38 87 LEU A N 1
ATOM 734 C CA . LEU A 1 87 ? 3.036 -4.460 -0.754 1.00 96.38 87 LEU A CA 1
ATOM 735 C C . LEU A 1 87 ? 2.133 -5.437 0.000 1.00 96.38 87 LEU A C 1
ATOM 737 O O . LEU A 1 87 ? 0.948 -5.155 0.185 1.00 96.38 87 LEU A O 1
ATOM 741 N N . CYS A 1 88 ? 2.696 -6.541 0.493 1.00 94.06 88 CYS A N 1
ATOM 742 C CA . CYS A 1 88 ? 1.956 -7.497 1.310 1.00 94.06 88 CYS A CA 1
ATOM 743 C C . CYS A 1 88 ? 1.542 -6.894 2.661 1.00 94.06 88 CYS A C 1
ATOM 745 O O . CYS A 1 88 ? 0.395 -7.054 3.079 1.00 94.06 88 CYS A O 1
ATOM 747 N N . ASP A 1 89 ? 2.450 -6.156 3.302 1.00 92.06 89 ASP A N 1
ATOM 748 C CA . ASP A 1 89 ? 2.205 -5.389 4.522 1.00 92.06 89 ASP A CA 1
ATOM 749 C C . ASP A 1 89 ? 1.012 -4.439 4.320 1.00 92.06 89 ASP A C 1
ATOM 751 O O . ASP A 1 89 ? 0.038 -4.465 5.078 1.00 92.06 89 ASP A O 1
ATOM 755 N N . ILE A 1 90 ? 1.065 -3.597 3.288 1.00 95.44 90 ILE A N 1
ATOM 756 C CA . ILE A 1 90 ? 0.022 -2.600 3.029 1.00 95.44 90 ILE A CA 1
ATOM 757 C C . ILE A 1 90 ? -1.317 -3.266 2.736 1.00 95.44 90 ILE A C 1
ATOM 759 O O . ILE A 1 90 ? -2.340 -2.834 3.266 1.00 95.44 90 ILE A O 1
ATOM 763 N N . PHE A 1 91 ? -1.316 -4.336 1.944 1.00 96.06 91 PHE A N 1
ATOM 764 C CA . PHE A 1 91 ? -2.529 -5.088 1.667 1.00 96.06 91 PHE A CA 1
ATOM 765 C C . PHE A 1 91 ? -3.164 -5.635 2.952 1.00 96.06 91 PHE A C 1
ATOM 767 O O . PHE A 1 91 ? -4.353 -5.427 3.196 1.00 96.06 91 PHE A O 1
ATOM 774 N N . TYR A 1 92 ? -2.360 -6.259 3.817 1.00 93.62 92 TYR A N 1
ATOM 775 C CA . TYR A 1 92 ? -2.818 -6.749 5.115 1.00 93.62 92 TYR A CA 1
ATOM 776 C C . TYR A 1 92 ? -3.395 -5.613 5.975 1.00 93.62 92 TYR A C 1
ATOM 778 O O . TYR A 1 92 ? -4.487 -5.735 6.529 1.00 93.62 92 TYR A O 1
ATOM 786 N N . GLY A 1 93 ? -2.702 -4.475 6.050 1.00 93.19 93 GLY A N 1
ATOM 787 C CA . GLY A 1 93 ? -3.174 -3.315 6.806 1.00 93.19 93 GLY A CA 1
ATOM 788 C C . GLY A 1 93 ? -4.468 -2.701 6.259 1.00 93.19 93 GLY A C 1
ATOM 789 O O . GLY A 1 93 ? -5.262 -2.187 7.044 1.00 93.19 93 GLY A O 1
ATOM 790 N N . ALA A 1 94 ? -4.723 -2.788 4.949 1.00 95.06 94 ALA A N 1
ATOM 791 C CA . ALA A 1 94 ? -5.983 -2.361 4.344 1.00 95.06 94 ALA A CA 1
ATOM 792 C C . ALA A 1 94 ? -7.147 -3.283 4.741 1.00 95.06 94 ALA A C 1
ATOM 794 O O . ALA A 1 94 ? -8.190 -2.789 5.165 1.00 95.06 94 ALA A O 1
ATOM 795 N N . VAL A 1 95 ? -6.947 -4.606 4.670 1.00 95.19 95 VAL A N 1
ATOM 796 C CA . VAL A 1 95 ? -7.944 -5.614 5.081 1.00 95.19 95 VAL A CA 1
ATOM 797 C C . VAL A 1 95 ? -8.305 -5.461 6.562 1.00 95.19 95 VAL A C 1
ATOM 799 O O . VAL A 1 95 ? -9.478 -5.472 6.931 1.00 95.19 95 VAL A O 1
ATOM 802 N N . HIS A 1 96 ? -7.300 -5.258 7.415 1.00 93.31 96 HIS A N 1
ATOM 803 C CA . HIS A 1 96 ? -7.472 -5.167 8.866 1.00 93.31 96 HIS A CA 1
ATOM 804 C C . HIS A 1 96 ? -7.606 -3.726 9.376 1.00 93.31 96 HIS A C 1
ATOM 806 O O . HIS A 1 96 ? -7.493 -3.477 10.577 1.00 93.31 96 HIS A O 1
ATOM 812 N N . TYR A 1 97 ? -7.886 -2.751 8.501 1.00 93.44 97 TYR A N 1
ATOM 813 C CA . TYR A 1 97 ? -7.885 -1.332 8.875 1.00 93.44 97 TYR A CA 1
ATOM 814 C C . TYR A 1 97 ? -8.869 -1.000 10.012 1.00 93.44 97 TYR A C 1
ATOM 816 O O . TYR A 1 97 ? -8.594 -0.143 10.856 1.00 93.44 97 TYR A O 1
ATOM 824 N N . LYS A 1 98 ? -10.008 -1.707 10.068 1.00 92.19 98 LYS A N 1
ATOM 825 C CA . LYS A 1 98 ? -11.022 -1.560 11.128 1.00 92.19 98 LYS A CA 1
ATOM 826 C C . LYS A 1 98 ? -10.556 -2.031 12.508 1.00 92.19 98 LYS A C 1
ATOM 828 O O . LYS A 1 98 ? -11.124 -1.609 13.510 1.00 92.19 98 LYS A O 1
ATOM 833 N N . GLU A 1 99 ? -9.538 -2.883 12.556 1.00 91.12 99 GLU A N 1
ATOM 834 C CA . GLU A 1 99 ? -8.973 -3.463 13.780 1.00 91.12 99 GLU A CA 1
ATOM 835 C C . GLU A 1 99 ? -7.817 -2.619 14.338 1.00 91.12 99 GLU A C 1
ATOM 837 O O . GLU A 1 99 ? -7.381 -2.826 15.473 1.00 91.12 99 GLU A O 1
ATOM 842 N N . LEU A 1 100 ? -7.323 -1.654 13.553 1.00 88.88 100 LEU A N 1
ATOM 843 C CA . LEU A 1 100 ? -6.225 -0.782 13.951 1.00 88.88 100 LEU A CA 1
ATOM 844 C C . LEU A 1 100 ? -6.681 0.256 14.979 1.00 88.88 100 LEU A C 1
ATOM 846 O O . LEU A 1 100 ? -7.748 0.864 14.846 1.00 88.88 100 LEU A O 1
ATOM 850 N N . LYS A 1 101 ? -5.828 0.470 15.986 1.00 82.12 101 LYS A N 1
ATOM 851 C CA . LYS A 1 101 ? -6.042 1.449 17.062 1.00 82.12 101 LYS A CA 1
ATOM 852 C C . LYS A 1 101 ? -5.848 2.892 16.605 1.00 82.12 101 LYS A C 1
ATOM 854 O O . LYS A 1 101 ? -5.023 3.138 15.690 1.00 82.12 101 LYS A O 1
#

pLDDT: mean 91.05, std 11.63, range [41.09, 98.38]

Foldseek 3Di:
DQPQCPPPAALVSLLVLLVVVLVVLVVVVVVDVPVVSVVLNVLSVCLNVACRVVVDDDALVVLVVRDCQQVCLVPVDDCPDPSVSSSVVNSVCSNCVVVHD

Secondary structure (DSSP, 8-state):
--TTSSS---HHHHHHHHHHHHHHHHHHHTT---THHHHHHHHHHHHIIIIIIS-----HHHHHHH--HHHHHHHHS-TTSHHHHHHHHHHHHHHTGGG--

Sequence (101 aa):
MYKRFSEMPTKFTYSQVVKDTITYVKEISDSNDDPIYPYILNQLKDIYREVITNNSIHEPEDIYDRYDIGAIGVRYFDENDEMHERLCDIFYGAVHYKELK

Radius of gyration: 12.73 Å; chains: 1; bounding box: 29×23×35 Å